Protein AF-A0A455UBV9-F1 (afdb_monomer_lite)

pLDDT: mean 84.48, std 11.25, range [43.88, 93.81]

Sequence (63 aa):
MATLPTIDHELLRTFVAIVDQGGFTRAAQTVNRTQSAVSMQMKRLEEDVIERPLLCARIANYC

InterPro domains:
  IPR000847 LysR, HTH, N-terminal domain [PF00126] (10-49)
  IPR000847 LysR, HTH, N-terminal domain [PS50931] (7-48)
  IPR036388 Winged helix-like DNA-binding domain superfamily [G3DSA:1.10.10.10] (1-58)
  IPR036390 Winged helix DNA-binding domain superfamily [SSF46785] (5-48)
  IPR050176 LysR-type transcriptional regulator [PTHR30579] (7-52)

Secondary structure (DSSP, 8-state):
--------HHHHHHHHHHHHHTSHHHHHHHTTS-HHHHHHHHHHIIIIISSS--S-TTT----

Radius of gyration: 11.56 Å; chains: 1; bounding box: 28×22×32 Å

Organism: NCBI:txid115553

Structure (mmCIF, N/CA/C/O backbone):
data_AF-A0A455UBV9-F1
#
_entry.id   AF-A0A455UBV9-F1
#
loop_
_atom_site.group_PDB
_atom_site.id
_atom_site.type_symbol
_atom_site.label_atom_id
_atom_site.label_alt_id
_atom_site.label_comp_id
_atom_site.label_asym_id
_atom_site.label_entity_id
_atom_site.label_seq_id
_atom_site.pdbx_PDB_ins_code
_atom_site.Cartn_x
_atom_site.Cartn_y
_atom_site.Cartn_z
_atom_site.occupancy
_atom_site.B_iso_or_equiv
_atom_site.auth_seq_id
_atom_site.auth_comp_id
_atom_site.auth_asym_id
_atom_site.auth_atom_id
_atom_site.pdbx_PDB_model_num
ATOM 1 N N . MET A 1 1 ? 16.032 -7.186 -24.474 1.00 43.88 1 MET A N 1
ATOM 2 C CA . MET A 1 1 ? 15.404 -8.063 -23.463 1.00 43.88 1 MET A CA 1
ATOM 3 C C . MET A 1 1 ? 14.815 -7.153 -22.406 1.00 43.88 1 MET A C 1
ATOM 5 O O . MET A 1 1 ? 15.576 -6.414 -21.802 1.00 43.88 1 MET A O 1
ATOM 9 N N . ALA A 1 2 ? 13.490 -7.101 -22.276 1.00 58.66 2 ALA A N 1
ATOM 10 C CA . ALA A 1 2 ? 12.855 -6.287 -21.245 1.00 58.66 2 ALA A CA 1
ATOM 11 C C . ALA A 1 2 ? 13.032 -6.995 -19.898 1.00 58.66 2 ALA A C 1
ATOM 13 O O . ALA A 1 2 ? 12.548 -8.113 -19.718 1.00 58.66 2 ALA A O 1
ATOM 14 N N . THR A 1 3 ? 13.770 -6.379 -18.982 1.00 63.09 3 THR A N 1
ATOM 15 C CA . THR A 1 3 ? 13.873 -6.836 -17.598 1.00 63.09 3 THR A CA 1
ATOM 16 C C . THR A 1 3 ? 12.558 -6.474 -16.921 1.00 63.09 3 TH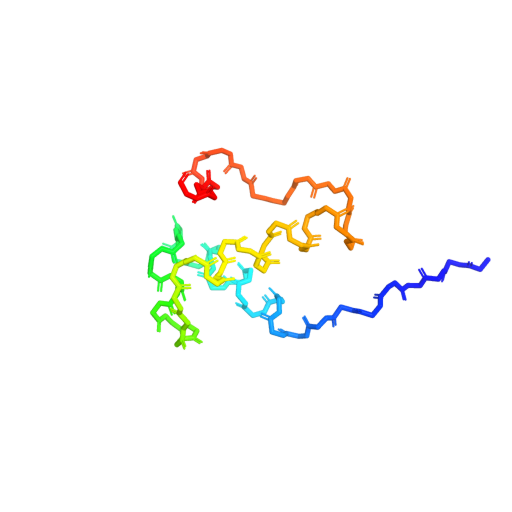R A C 1
ATOM 18 O O . THR A 1 3 ? 12.291 -5.298 -16.696 1.00 63.09 3 THR A O 1
ATOM 21 N N . LEU A 1 4 ? 11.693 -7.457 -16.673 1.00 67.06 4 LEU A N 1
ATOM 22 C CA . LEU A 1 4 ? 10.462 -7.215 -15.927 1.00 67.06 4 LEU A CA 1
ATOM 23 C C . LEU A 1 4 ? 10.826 -7.067 -14.444 1.00 67.06 4 LEU A C 1
ATOM 25 O O . LEU A 1 4 ? 11.399 -8.006 -13.883 1.00 67.06 4 LEU A O 1
ATOM 29 N N . PRO A 1 5 ? 10.543 -5.917 -13.808 1.00 72.81 5 PRO A N 1
ATOM 30 C CA . PRO A 1 5 ? 10.800 -5.745 -12.387 1.00 72.81 5 PRO A CA 1
ATOM 31 C C . PRO A 1 5 ? 9.938 -6.727 -11.588 1.00 72.81 5 PRO A C 1
ATOM 33 O O . PRO A 1 5 ? 8.750 -6.905 -11.860 1.00 72.81 5 PRO A O 1
ATOM 36 N N . THR A 1 6 ? 10.540 -7.387 -10.599 1.00 78.62 6 THR A N 1
ATOM 37 C CA . THR A 1 6 ? 9.814 -8.292 -9.706 1.00 78.62 6 THR A CA 1
ATOM 38 C C . THR A 1 6 ? 8.901 -7.467 -8.806 1.00 78.62 6 THR A C 1
ATOM 40 O O . THR A 1 6 ? 9.373 -6.748 -7.926 1.00 78.62 6 THR A O 1
ATOM 43 N N . ILE A 1 7 ? 7.592 -7.567 -9.028 1.00 84.06 7 ILE A N 1
ATOM 44 C CA . ILE A 1 7 ? 6.585 -6.865 -8.229 1.00 84.06 7 ILE A CA 1
ATOM 45 C C . ILE A 1 7 ? 6.178 -7.750 -7.056 1.00 84.06 7 ILE A C 1
ATOM 47 O O . ILE A 1 7 ? 5.789 -8.903 -7.244 1.00 84.06 7 ILE A O 1
ATOM 51 N N . ASP A 1 8 ? 6.243 -7.202 -5.845 1.00 86.25 8 ASP A N 1
ATOM 52 C CA . ASP A 1 8 ? 5.725 -7.881 -4.662 1.00 86.25 8 ASP A CA 1
ATOM 53 C C . ASP A 1 8 ? 4.192 -7.980 -4.740 1.00 86.25 8 ASP A C 1
ATOM 55 O O . ASP A 1 8 ? 3.489 -6.992 -4.970 1.00 86.25 8 ASP A O 1
ATOM 59 N N . HIS A 1 9 ? 3.664 -9.185 -4.527 1.00 89.19 9 HIS A N 1
ATOM 60 C CA . HIS A 1 9 ? 2.230 -9.439 -4.544 1.00 89.19 9 HIS A CA 1
ATOM 61 C C . HIS A 1 9 ? 1.483 -8.641 -3.465 1.00 89.19 9 HIS A C 1
ATOM 63 O O . HIS A 1 9 ? 0.299 -8.349 -3.647 1.00 89.19 9 HIS A O 1
ATOM 69 N N . GLU A 1 10 ? 2.141 -8.274 -2.358 1.00 89.12 10 GLU A N 1
ATOM 70 C CA . GLU A 1 10 ? 1.532 -7.418 -1.336 1.00 89.12 10 GLU A CA 1
ATOM 71 C C . GLU A 1 10 ? 1.193 -6.033 -1.900 1.00 89.12 10 GLU A C 1
ATOM 73 O O . GLU A 1 10 ? 0.113 -5.516 -1.620 1.00 89.12 10 GLU A O 1
ATOM 78 N N . LEU A 1 11 ? 2.049 -5.465 -2.762 1.00 89.25 11 LEU A N 1
ATOM 79 C CA . LEU A 1 11 ? 1.789 -4.173 -3.410 1.00 89.25 11 LEU A CA 1
ATOM 80 C C . LEU A 1 11 ? 0.552 -4.249 -4.308 1.00 89.25 11 LEU A C 1
ATOM 82 O O . LEU A 1 11 ? -0.291 -3.356 -4.286 1.00 89.25 11 LEU A O 1
ATOM 86 N N . LEU A 1 12 ? 0.408 -5.347 -5.051 1.00 90.69 12 LEU A N 1
ATOM 87 C CA . LEU A 1 12 ? -0.748 -5.565 -5.920 1.00 90.69 12 LEU A CA 1
ATOM 88 C C . LEU A 1 12 ? -2.039 -5.756 -5.114 1.00 90.69 12 LEU A C 1
ATOM 90 O O . LEU A 1 12 ? -3.074 -5.203 -5.480 1.00 90.69 12 LEU A O 1
ATOM 94 N N . ARG A 1 13 ? -1.988 -6.486 -3.992 1.00 91.81 13 ARG 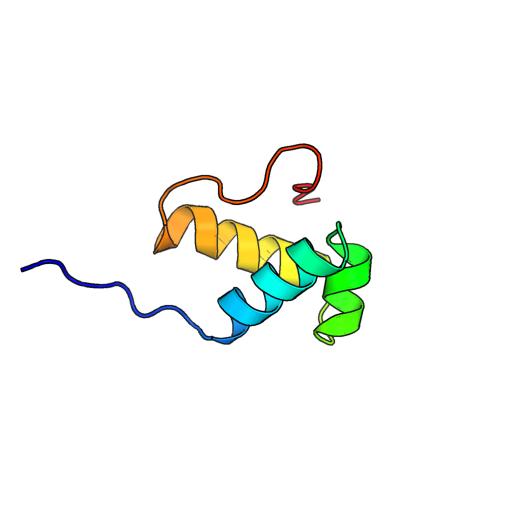A N 1
ATOM 95 C CA . ARG A 1 13 ? -3.143 -6.644 -3.091 1.00 91.81 13 ARG A CA 1
ATOM 96 C C . ARG A 1 13 ? -3.576 -5.316 -2.486 1.00 91.81 13 ARG A C 1
ATOM 98 O O . ARG A 1 13 ? -4.768 -5.022 -2.465 1.00 91.81 13 ARG A O 1
ATOM 105 N N . THR A 1 14 ? -2.618 -4.513 -2.031 1.00 91.75 14 THR A N 1
ATOM 106 C CA . THR A 1 14 ? -2.879 -3.171 -1.508 1.00 91.75 14 THR A CA 1
ATOM 107 C C . THR A 1 14 ? -3.494 -2.270 -2.577 1.00 91.75 14 THR A C 1
ATOM 109 O O . THR A 1 14 ? -4.475 -1.584 -2.299 1.00 91.75 14 THR A O 1
ATOM 112 N N . PHE A 1 15 ? -2.990 -2.320 -3.812 1.00 91.88 15 PHE A N 1
ATOM 113 C CA . PHE A 1 15 ? -3.549 -1.563 -4.931 1.00 91.88 15 PHE A CA 1
ATOM 114 C C . PHE A 1 15 ? -5.007 -1.948 -5.222 1.00 91.88 15 PHE A C 1
ATOM 116 O O . PHE A 1 15 ? -5.873 -1.075 -5.266 1.00 91.88 15 PHE A O 1
ATOM 123 N N . VAL A 1 16 ? -5.299 -3.247 -5.345 1.00 93.25 16 VAL A N 1
ATOM 124 C CA . VAL A 1 16 ? -6.672 -3.737 -5.567 1.00 93.25 16 VAL A CA 1
ATOM 125 C C . VAL A 1 16 ? -7.592 -3.312 -4.421 1.00 93.25 16 VAL A C 1
ATOM 127 O O . VAL A 1 16 ? -8.670 -2.781 -4.671 1.00 93.25 16 VAL A O 1
ATOM 130 N N . ALA A 1 17 ? -7.142 -3.433 -3.168 1.00 93.12 17 ALA A N 1
ATOM 131 C CA . ALA A 1 17 ? -7.921 -2.989 -2.015 1.00 93.12 17 ALA A CA 1
ATOM 132 C C . ALA A 1 17 ? -8.231 -1.481 -2.054 1.00 93.12 17 ALA A C 1
ATOM 134 O O . ALA A 1 17 ? -9.320 -1.074 -1.658 1.00 93.12 17 ALA A O 1
ATOM 135 N N . ILE A 1 18 ? -7.316 -0.636 -2.540 1.00 91.31 18 ILE A N 1
ATOM 136 C CA . ILE A 1 18 ? -7.569 0.807 -2.702 1.00 91.31 18 ILE A CA 1
ATOM 137 C C . ILE A 1 18 ? -8.620 1.070 -3.778 1.00 91.31 18 ILE A C 1
ATOM 139 O O . ILE A 1 18 ? -9.496 1.910 -3.562 1.00 91.31 18 ILE A O 1
ATOM 143 N N . VAL A 1 19 ? -8.548 0.362 -4.907 1.00 90.56 19 VAL A N 1
ATOM 144 C CA . VAL A 1 19 ? -9.518 0.494 -6.003 1.00 90.56 19 VAL A CA 1
ATOM 145 C C . VAL A 1 19 ? -10.911 0.052 -5.550 1.00 90.56 19 VAL A C 1
ATOM 147 O O . VAL A 1 19 ? -11.873 0.785 -5.773 1.00 90.56 19 VAL A O 1
ATOM 150 N N . ASP A 1 20 ? -11.010 -1.076 -4.845 1.00 92.12 20 ASP A N 1
ATOM 151 C CA . ASP A 1 20 ? -12.284 -1.613 -4.351 1.00 92.12 20 ASP A CA 1
ATOM 152 C C . ASP A 1 20 ? -12.902 -0.739 -3.251 1.00 92.12 20 ASP A C 1
ATOM 154 O O . ASP A 1 20 ? -14.114 -0.524 -3.215 1.00 92.12 20 ASP A O 1
ATOM 158 N N . GLN A 1 21 ? -12.076 -0.220 -2.338 1.00 91.12 21 GLN A N 1
ATOM 159 C CA . GLN A 1 21 ? -12.549 0.562 -1.192 1.00 91.12 21 GLN A CA 1
ATOM 160 C C . GLN A 1 21 ? -12.698 2.061 -1.492 1.00 91.12 21 GLN A C 1
ATOM 162 O O . GLN A 1 21 ? -13.307 2.791 -0.701 1.00 91.12 21 GLN A O 1
ATOM 167 N N . GLY A 1 22 ? -12.122 2.539 -2.599 1.00 86.44 22 GLY A N 1
ATOM 168 C CA . GLY A 1 22 ? -12.135 3.944 -3.007 1.00 86.44 22 GLY A CA 1
ATOM 169 C C . GLY A 1 22 ? -11.321 4.875 -2.100 1.00 86.44 22 GLY A C 1
ATOM 170 O O . GLY A 1 22 ? -11.563 6.081 -2.099 1.00 86.44 22 GLY A O 1
ATOM 171 N N . GLY A 1 23 ? -10.387 4.347 -1.300 1.00 87.50 23 GLY A N 1
ATOM 172 C CA . GLY A 1 23 ? -9.569 5.167 -0.404 1.00 87.50 23 GLY A CA 1
ATOM 173 C C . GLY A 1 23 ? -8.611 4.398 0.508 1.00 87.50 23 GLY A C 1
ATOM 174 O O . GLY A 1 23 ? -8.817 3.231 0.843 1.00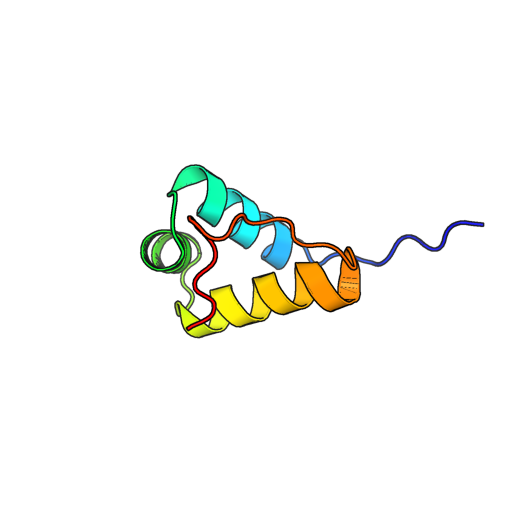 87.50 23 GLY A O 1
ATOM 175 N N . PHE A 1 24 ? -7.570 5.100 0.962 1.00 89.62 24 PHE A N 1
ATOM 176 C CA . PHE A 1 24 ? -6.432 4.536 1.694 1.00 89.62 24 PHE A CA 1
ATOM 177 C C . PHE A 1 24 ? -6.785 4.007 3.089 1.00 89.62 24 PHE A C 1
ATOM 179 O O . PHE A 1 24 ? -6.299 2.953 3.486 1.00 89.62 24 PHE A O 1
ATOM 186 N N . THR A 1 25 ? -7.642 4.705 3.840 1.00 90.44 25 THR A N 1
ATOM 187 C CA . THR A 1 25 ? -7.982 4.321 5.222 1.00 90.44 25 THR A CA 1
ATOM 188 C C . THR A 1 25 ? -8.743 2.998 5.283 1.00 90.44 25 THR A C 1
ATOM 190 O O . THR A 1 25 ? -8.423 2.140 6.102 1.00 90.44 25 THR A O 1
ATOM 193 N N . ARG A 1 26 ? -9.729 2.810 4.398 1.00 90.94 26 AR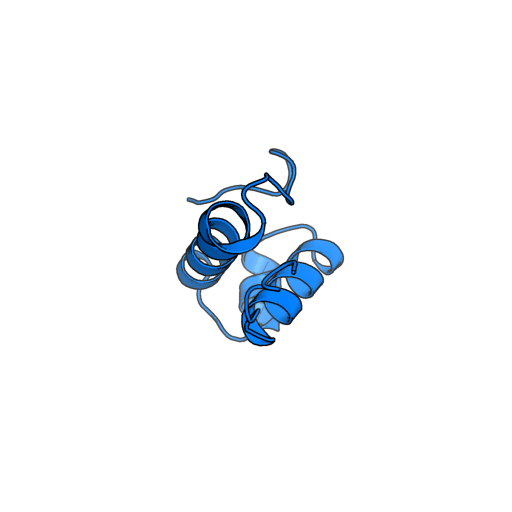G A N 1
ATOM 194 C CA . ARG A 1 26 ? -10.508 1.565 4.322 1.00 90.94 26 ARG A CA 1
ATOM 195 C C . ARG A 1 26 ? -9.670 0.421 3.758 1.00 90.94 26 ARG A C 1
ATOM 197 O O . ARG A 1 26 ? -9.683 -0.666 4.322 1.00 90.94 26 ARG A O 1
ATOM 204 N N . ALA A 1 27 ? -8.871 0.687 2.724 1.00 92.31 27 ALA A N 1
ATOM 205 C CA . ALA A 1 27 ? -7.952 -0.303 2.170 1.00 92.31 27 ALA A CA 1
ATOM 206 C C . ALA A 1 27 ? -6.941 -0.805 3.210 1.00 92.31 27 ALA A C 1
ATOM 208 O O . ALA A 1 27 ? -6.735 -2.009 3.325 1.00 92.31 27 ALA A O 1
ATOM 209 N N . ALA A 1 28 ? -6.372 0.095 4.019 1.00 92.75 28 ALA A N 1
ATOM 210 C CA . ALA A 1 28 ? -5.440 -0.247 5.092 1.00 92.75 28 ALA A CA 1
ATOM 211 C C . ALA A 1 28 ? -6.054 -1.203 6.127 1.00 92.75 28 ALA A C 1
ATOM 213 O O . ALA A 1 28 ? -5.404 -2.169 6.530 1.00 92.75 28 ALA A O 1
ATOM 214 N N . GLN A 1 29 ? -7.328 -1.003 6.480 1.00 93.12 29 GLN A N 1
ATOM 215 C CA . GLN A 1 29 ? -8.071 -1.939 7.327 1.00 93.12 29 GLN A CA 1
ATOM 216 C C . GLN A 1 29 ? -8.236 -3.306 6.648 1.00 93.12 29 GLN A C 1
ATOM 218 O O . GLN A 1 29 ? -8.009 -4.330 7.286 1.00 93.12 29 GLN A O 1
ATOM 223 N N . THR A 1 30 ? -8.565 -3.339 5.352 1.00 92.94 30 THR A N 1
ATOM 224 C CA . THR A 1 30 ? -8.724 -4.589 4.586 1.00 92.94 30 THR A CA 1
ATOM 225 C C . THR A 1 30 ? -7.427 -5.395 4.496 1.00 92.94 30 THR A C 1
ATOM 227 O O . THR A 1 30 ? -7.460 -6.620 4.606 1.00 92.94 30 THR A O 1
ATOM 230 N N . VAL A 1 31 ? -6.278 -4.731 4.329 1.00 92.44 31 VAL A N 1
ATOM 231 C CA . VAL A 1 31 ? -4.970 -5.404 4.228 1.00 92.44 31 VAL A CA 1
ATOM 232 C C . VAL A 1 31 ? -4.242 -5.552 5.569 1.00 92.44 31 VAL A C 1
ATOM 234 O O . VAL A 1 31 ? -3.101 -6.004 5.591 1.00 92.44 31 VAL A O 1
ATOM 237 N N . ASN A 1 32 ? -4.886 -5.207 6.693 1.00 93.81 32 ASN A N 1
ATOM 238 C CA . ASN A 1 32 ? -4.301 -5.237 8.042 1.00 93.81 32 ASN A CA 1
ATOM 239 C C . ASN A 1 32 ? -2.971 -4.463 8.153 1.00 93.81 32 ASN A C 1
ATOM 241 O O . ASN A 1 32 ? -2.008 -4.923 8.770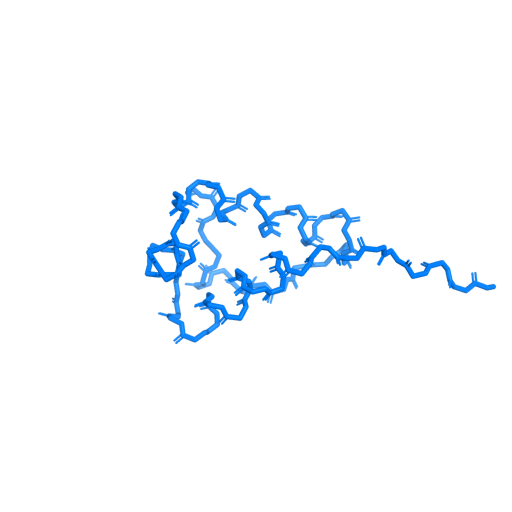 1.00 93.81 32 ASN A O 1
ATOM 245 N N . ARG A 1 33 ? -2.903 -3.275 7.544 1.00 92.12 33 ARG A N 1
ATOM 246 C CA . ARG A 1 33 ? -1.746 -2.367 7.608 1.00 92.12 33 ARG A CA 1
ATOM 247 C C . ARG A 1 33 ? -2.177 -0.983 8.085 1.00 92.12 33 ARG A C 1
ATOM 249 O O . ARG A 1 33 ? -3.359 -0.661 8.143 1.00 92.12 33 ARG A O 1
ATOM 256 N N . THR A 1 34 ? -1.212 -0.138 8.435 1.00 93.50 34 THR A N 1
ATOM 257 C CA . THR A 1 34 ? -1.486 1.279 8.701 1.00 93.50 34 THR A CA 1
ATOM 258 C C . THR A 1 34 ? -1.697 2.036 7.389 1.00 93.50 34 THR A C 1
ATOM 260 O O . THR A 1 34 ? -1.147 1.668 6.349 1.00 93.50 34 THR A O 1
ATOM 263 N N . GLN A 1 35 ? -2.451 3.138 7.433 1.00 91.62 35 GLN A N 1
ATOM 264 C CA . GLN A 1 35 ? -2.645 4.003 6.263 1.00 91.62 35 GLN A CA 1
ATOM 265 C C . GLN A 1 35 ? -1.307 4.552 5.730 1.00 91.62 35 GLN A C 1
ATOM 267 O O . GLN A 1 35 ? -1.105 4.592 4.518 1.00 91.62 35 GLN A O 1
ATOM 272 N N . SER A 1 36 ? -0.358 4.869 6.617 1.00 91.69 36 SER A N 1
ATOM 273 C CA . SER A 1 36 ? 0.995 5.301 6.249 1.00 91.69 36 SER A CA 1
ATOM 274 C C . SER A 1 36 ? 1.801 4.214 5.530 1.00 91.69 36 SER A C 1
ATOM 276 O O . SER A 1 36 ? 2.508 4.513 4.570 1.00 91.69 36 SER A O 1
ATOM 278 N N . ALA A 1 37 ? 1.671 2.947 5.939 1.00 91.12 37 ALA A N 1
ATOM 279 C CA . ALA A 1 37 ? 2.332 1.829 5.270 1.00 91.12 37 ALA A CA 1
ATOM 280 C C . ALA A 1 37 ? 1.758 1.599 3.865 1.00 91.12 37 ALA A C 1
ATOM 282 O O . ALA A 1 37 ? 2.516 1.414 2.917 1.00 91.12 37 ALA A O 1
ATOM 283 N N . VAL A 1 38 ? 0.432 1.674 3.721 1.00 92.12 38 VAL A N 1
ATOM 284 C CA . VAL A 1 38 ? -0.249 1.570 2.421 1.00 92.12 38 VAL A CA 1
ATOM 285 C C . VAL A 1 38 ? 0.144 2.721 1.489 1.00 92.12 38 VAL A C 1
ATOM 287 O O . VAL A 1 38 ? 0.438 2.490 0.319 1.00 92.12 38 VAL A O 1
ATOM 290 N N . SER A 1 39 ? 0.227 3.943 2.018 1.00 91.06 39 SER A N 1
ATOM 291 C CA . SER A 1 39 ? 0.720 5.122 1.295 1.00 91.06 39 SER A CA 1
ATOM 292 C C . SER A 1 39 ? 2.142 4.912 0.755 1.00 91.06 39 SER A C 1
ATOM 294 O O . SER A 1 39 ? 2.375 5.032 -0.446 1.00 91.06 39 SER A O 1
ATOM 296 N N . MET A 1 40 ? 3.075 4.492 1.615 1.00 91.00 40 MET A N 1
ATOM 297 C CA . MET A 1 40 ? 4.464 4.217 1.226 1.00 91.00 40 MET A CA 1
ATOM 298 C C . MET A 1 40 ? 4.584 3.083 0.200 1.00 91.00 40 MET A C 1
ATOM 300 O O . MET A 1 40 ? 5.393 3.170 -0.721 1.00 91.00 40 MET A O 1
ATOM 304 N N . GLN A 1 41 ? 3.778 2.027 0.339 1.00 90.75 41 GLN A N 1
ATOM 305 C CA . GLN A 1 41 ? 3.732 0.918 -0.617 1.00 90.75 41 GLN A CA 1
ATOM 306 C C . GLN A 1 41 ? 3.290 1.379 -2.008 1.00 90.75 41 GLN A C 1
ATOM 308 O O . GLN A 1 41 ? 3.909 1.009 -3.003 1.00 90.75 41 GLN A O 1
ATOM 313 N N . MET A 1 42 ? 2.245 2.200 -2.083 1.00 91.31 42 MET A N 1
ATOM 314 C CA . MET A 1 42 ? 1.750 2.722 -3.356 1.00 91.31 42 MET A CA 1
ATOM 315 C C . MET A 1 42 ? 2.713 3.724 -3.983 1.00 91.31 42 MET A C 1
ATOM 317 O O . MET A 1 42 ? 2.996 3.608 -5.169 1.00 91.31 42 MET A O 1
ATOM 321 N N . LYS A 1 43 ? 3.300 4.620 -3.183 1.00 89.00 43 LYS A N 1
ATOM 322 C CA . LYS A 1 43 ? 4.351 5.526 -3.656 1.00 89.00 43 LYS A CA 1
ATOM 323 C C . LYS A 1 43 ? 5.509 4.750 -4.284 1.00 89.00 43 LYS A C 1
ATOM 325 O O . LYS A 1 43 ? 5.917 5.044 -5.398 1.00 89.00 43 LY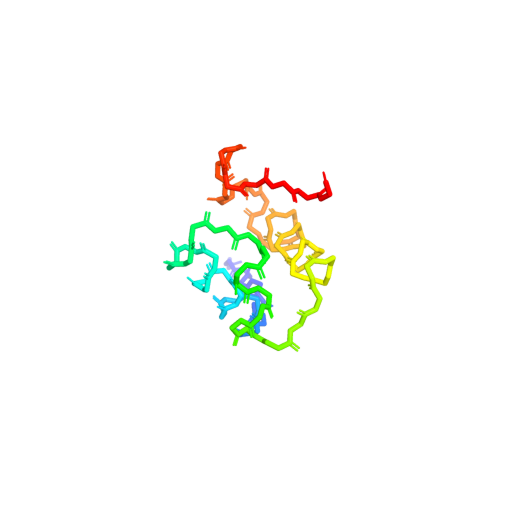S A O 1
ATOM 330 N N . ARG A 1 44 ? 5.976 3.698 -3.608 1.00 88.25 44 ARG A N 1
ATOM 331 C CA . ARG A 1 44 ? 7.019 2.806 -4.124 1.00 88.25 44 ARG A CA 1
ATOM 332 C C . ARG A 1 44 ? 6.601 2.093 -5.413 1.00 88.25 44 ARG A C 1
ATOM 334 O O . ARG A 1 44 ? 7.409 1.954 -6.321 1.00 88.25 44 ARG A O 1
ATOM 341 N N . LEU A 1 45 ? 5.358 1.623 -5.503 1.00 89.38 45 LEU A N 1
ATOM 342 C CA . LEU A 1 45 ? 4.845 0.973 -6.711 1.00 89.38 45 LEU A CA 1
ATOM 343 C C . LEU A 1 45 ? 4.809 1.947 -7.904 1.00 89.38 45 LEU A C 1
ATOM 345 O O . LEU A 1 45 ? 5.191 1.576 -9.012 1.00 89.38 45 LEU A O 1
ATOM 349 N N . GLU A 1 46 ? 4.372 3.183 -7.678 1.00 89.81 46 GLU A N 1
ATOM 350 C CA . GLU A 1 46 ? 4.281 4.215 -8.714 1.00 89.81 46 GLU A CA 1
ATOM 351 C C . GLU A 1 46 ? 5.650 4.757 -9.133 1.00 89.81 46 GLU A C 1
ATOM 353 O O . GLU A 1 46 ? 5.879 4.934 -10.326 1.00 89.81 46 GLU A O 1
ATOM 358 N N . GLU A 1 47 ? 6.559 4.997 -8.185 1.00 88.62 47 GLU A N 1
ATOM 359 C CA . GLU A 1 47 ? 7.866 5.613 -8.447 1.00 88.62 47 GLU A CA 1
ATOM 360 C C . GLU A 1 47 ? 8.928 4.591 -8.872 1.00 88.62 47 GLU A C 1
ATOM 362 O O . GLU A 1 47 ? 9.592 4.805 -9.881 1.00 88.62 47 GLU A O 1
ATOM 367 N N . ASP A 1 48 ? 9.065 3.468 -8.157 1.00 85.50 48 ASP A N 1
ATOM 368 C CA . ASP A 1 48 ? 10.211 2.559 -8.334 1.00 85.50 48 ASP A CA 1
ATOM 369 C C . ASP A 1 48 ? 9.942 1.421 -9.328 1.00 85.50 48 ASP A C 1
ATOM 371 O O . ASP A 1 48 ? 10.879 0.800 -9.831 1.00 85.50 48 ASP A O 1
ATOM 375 N N . VAL A 1 49 ? 8.671 1.070 -9.556 1.00 85.81 49 VAL A N 1
ATOM 376 C CA . VAL A 1 49 ? 8.299 -0.125 -10.337 1.00 85.81 49 VAL A CA 1
ATOM 377 C C . VAL A 1 49 ? 7.651 0.245 -11.663 1.00 85.81 49 VAL A C 1
ATOM 379 O O . VAL A 1 49 ? 8.010 -0.308 -12.701 1.00 85.81 49 VAL A O 1
ATOM 382 N N . ILE A 1 50 ? 6.659 1.134 -11.623 1.00 86.62 50 ILE A N 1
ATOM 383 C CA . ILE A 1 50 ? 5.851 1.495 -12.793 1.00 86.62 50 ILE A CA 1
ATOM 384 C C . ILE A 1 50 ? 6.304 2.829 -13.407 1.00 86.62 50 ILE A C 1
ATOM 386 O O . ILE A 1 50 ? 5.983 3.102 -14.565 1.00 86.62 50 ILE A O 1
ATOM 390 N N . GLU A 1 51 ? 7.048 3.640 -12.645 1.00 87.00 51 GLU A N 1
ATOM 391 C CA . GLU A 1 51 ? 7.536 4.982 -13.006 1.00 87.00 51 GLU A CA 1
ATOM 392 C C . GLU A 1 51 ? 6.418 5.922 -13.498 1.00 87.00 51 GLU A C 1
ATOM 394 O O . GLU A 1 51 ? 6.631 6.835 -14.303 1.00 87.00 51 GLU A O 1
ATOM 399 N N . ARG A 1 52 ? 5.177 5.672 -13.061 1.00 86.50 52 ARG A N 1
ATOM 400 C CA . ARG A 1 52 ? 3.976 6.400 -13.478 1.00 86.50 52 ARG A CA 1
ATOM 401 C C . ARG A 1 52 ? 2.930 6.403 -12.364 1.00 86.50 52 ARG A C 1
ATOM 403 O O . ARG A 1 52 ? 2.771 5.396 -11.674 1.00 86.50 52 ARG A O 1
ATOM 410 N N . PRO A 1 53 ? 2.140 7.485 -12.253 1.00 85.31 53 PRO A N 1
ATOM 411 C CA . PRO A 1 53 ? 1.011 7.521 -11.335 1.00 85.31 53 PRO A CA 1
ATOM 412 C C . PRO A 1 53 ? -0.059 6.509 -11.770 1.00 85.31 53 PRO A C 1
ATOM 414 O O . PRO A 1 53 ? -0.487 6.501 -12.930 1.00 85.31 53 PRO A O 1
ATOM 417 N N . LEU A 1 54 ? -0.493 5.670 -10.832 1.00 85.44 54 LEU A N 1
ATOM 418 C CA . LEU A 1 54 ? -1.569 4.693 -11.004 1.00 85.44 54 LEU A CA 1
ATOM 419 C C . LEU A 1 54 ? -2.878 5.206 -10.398 1.00 85.44 54 LEU A C 1
ATOM 421 O O . LEU A 1 54 ? -3.957 4.961 -10.943 1.00 85.44 54 LEU A O 1
ATOM 425 N N . LEU A 1 55 ? -2.789 5.923 -9.278 1.00 84.06 55 LEU A N 1
ATOM 426 C CA . LEU A 1 55 ? -3.926 6.487 -8.564 1.00 84.06 55 LEU A CA 1
ATOM 427 C C . LEU A 1 55 ? -4.126 7.958 -8.951 1.00 84.06 55 LEU A C 1
ATOM 429 O O . LEU A 1 55 ? -3.187 8.745 -9.051 1.00 84.06 55 LEU A O 1
ATOM 433 N N . CYS A 1 56 ? -5.380 8.358 -9.172 1.00 78.44 56 CYS A N 1
ATOM 434 C CA . CYS A 1 56 ? -5.708 9.755 -9.443 1.00 78.44 56 CYS A CA 1
ATOM 435 C C . CYS A 1 56 ? -5.748 10.567 -8.140 1.00 78.44 56 CYS A C 1
ATOM 437 O O . CYS A 1 56 ? -6.031 10.021 -7.075 1.00 78.44 56 CYS A O 1
ATOM 439 N N . ALA A 1 57 ? -5.563 11.889 -8.222 1.00 68.50 57 ALA A N 1
ATOM 440 C CA . ALA A 1 57 ? -5.536 12.793 -7.060 1.00 68.50 57 ALA A CA 1
ATOM 441 C C . ALA A 1 57 ? -6.797 12.751 -6.168 1.00 68.50 57 ALA A C 1
ATOM 443 O O . ALA A 1 57 ? -6.780 13.227 -5.043 1.00 68.50 57 ALA A O 1
ATOM 444 N N . ARG A 1 58 ? -7.911 12.186 -6.655 1.00 69.19 58 ARG A N 1
ATOM 445 C CA . ARG A 1 58 ? -9.131 11.982 -5.856 1.00 69.19 58 ARG A CA 1
ATOM 446 C C . ARG A 1 58 ? -8.994 10.841 -4.848 1.00 69.19 58 ARG A C 1
ATOM 448 O O . ARG A 1 58 ? -9.691 10.833 -3.841 1.00 69.19 58 ARG A O 1
ATOM 455 N N . ILE A 1 59 ? -8.150 9.866 -5.166 1.00 70.75 59 ILE A N 1
ATOM 456 C CA . ILE A 1 59 ? -7.921 8.670 -4.361 1.00 70.75 59 ILE A CA 1
ATOM 457 C C . ILE A 1 59 ? -6.575 8.804 -3.650 1.00 70.75 59 ILE A C 1
ATOM 459 O O . ILE A 1 59 ? -6.513 8.530 -2.457 1.00 70.75 59 ILE A O 1
ATOM 463 N N . ALA A 1 60 ? -5.533 9.269 -4.349 1.00 66.31 60 ALA A N 1
ATOM 464 C CA . ALA A 1 60 ? -4.186 9.479 -3.826 1.00 66.31 60 ALA A CA 1
ATOM 465 C C . ALA A 1 60 ? -4.148 10.611 -2.788 1.00 66.31 60 ALA A C 1
ATOM 467 O O . ALA A 1 60 ? -4.182 11.785 -3.142 1.00 66.31 60 ALA A O 1
ATOM 468 N N . ASN A 1 61 ? -4.038 10.243 -1.511 1.00 62.69 61 ASN A N 1
ATOM 469 C CA . ASN A 1 61 ? -3.631 11.152 -0.443 1.00 62.69 61 ASN A CA 1
ATOM 470 C C . ASN A 1 61 ? -2.503 10.471 0.338 1.00 62.69 61 ASN A C 1
ATOM 472 O O . ASN A 1 61 ? -2.724 9.751 1.321 1.00 62.69 61 ASN A O 1
ATOM 476 N N . TYR A 1 62 ? -1.291 10.602 -0.200 1.00 63.88 62 TYR A N 1
ATOM 477 C CA . TYR A 1 62 ? -0.075 10.081 0.408 1.00 63.88 62 TYR A CA 1
ATOM 478 C C . TYR A 1 62 ? 0.332 11.006 1.567 1.00 63.88 62 TYR A C 1
ATOM 480 O O . TYR A 1 62 ? 1.251 11.801 1.417 1.00 63.88 62 TYR A O 1
ATOM 488 N N . CYS A 1 63 ? -0.374 10.876 2.698 1.00 52.91 63 CYS A N 1
ATOM 489 C CA . CYS A 1 63 ? -0.491 11.857 3.797 1.00 52.91 63 CYS A CA 1
ATOM 490 C C . CYS A 1 63 ? -1.395 13.052 3.471 1.00 52.91 63 CYS A C 1
ATOM 492 O O . CYS A 1 63 ? -1.134 13.762 2.481 1.00 52.91 63 CYS A O 1
#

Foldseek 3Di:
DDDQDDDDVLLVQLVVLLVVVVEQCRSCVVSVHHSLVSLVSQVCCCVVHVNHRPDDPSHDDND